Protein AF-A0A1E3B266-F1 (afdb_monomer_lite)

pLDDT: mean 73.98, std 14.1, range [37.78, 94.12]

Radius of gyration: 20.68 Å; chains: 1; bounding box: 60×30×58 Å

Sequence (133 aa):
MAPKTHRPTNTYYAMPNYYRILGAYAITGLFACAHITSSPSTTPTAATPLWTNYFITLVVLLLMNPFLCFERTIIDEDRGKVVAKAPLIGFRSCEVQLDLEGVRNGVFDYDLRIGHGRNDERLQDGARYGRAF

Secondary structure (DSSP, 8-state):
--------EEEEE--TTHHHHHHHHHHHHHHHHHHHHHSTT--HHHHHHHHHHHHHHHHHHHHT-TT-EEEEEEE-TTS-EEEEEEESS--GGGEEEEEHHHHHTT-S-S-SSSSSS---GGGTS-PEEPPP-

Organism: Aspergillus cristatus (NCBI:txid573508)

Structure (mmCIF, N/CA/C/O backbone):
data_AF-A0A1E3B266-F1
#
_entry.id   AF-A0A1E3B266-F1
#
loop_
_atom_site.group_PDB
_atom_site.id
_atom_site.type_symbol
_atom_site.label_atom_id
_atom_site.label_alt_id
_atom_site.label_comp_id
_atom_site.label_asym_id
_atom_site.label_entity_id
_atom_site.label_seq_id
_atom_site.pdbx_PDB_ins_code
_atom_site.Cartn_x
_atom_site.Cartn_y
_atom_site.Cartn_z
_atom_site.occupancy
_atom_site.B_iso_or_equiv
_atom_site.auth_seq_id
_atom_site.auth_comp_id
_atom_site.auth_asym_id
_atom_site.auth_atom_id
_atom_site.pdbx_PDB_model_num
ATOM 1 N N . MET A 1 1 ? -38.305 14.526 18.509 1.00 37.78 1 MET A N 1
ATOM 2 C CA . MET A 1 1 ? -37.267 13.835 17.715 1.00 37.78 1 MET A CA 1
ATOM 3 C C . MET A 1 1 ? -36.109 13.544 18.648 1.00 37.78 1 MET A C 1
ATOM 5 O O . MET A 1 1 ? -35.472 14.489 19.090 1.00 37.78 1 MET A O 1
ATOM 9 N N . ALA A 1 2 ? -35.909 12.284 19.041 1.00 38.12 2 ALA A N 1
ATOM 10 C CA . ALA A 1 2 ? -34.740 11.922 19.838 1.00 38.12 2 ALA A CA 1
ATOM 11 C C . ALA A 1 2 ? -33.469 12.197 19.010 1.00 38.12 2 ALA A C 1
ATOM 13 O O . ALA A 1 2 ? -33.489 11.937 17.800 1.00 38.12 2 ALA A O 1
ATOM 14 N N . PRO A 1 3 ? -32.397 12.748 19.604 1.00 42.97 3 PRO A N 1
ATOM 15 C CA . PRO A 1 3 ? -31.133 12.905 18.900 1.00 42.97 3 PRO A CA 1
ATOM 16 C C . PRO A 1 3 ? -30.691 11.521 18.422 1.00 42.97 3 PRO A C 1
ATOM 18 O O . PRO A 1 3 ? -30.713 10.568 19.200 1.00 42.97 3 PRO A O 1
ATOM 21 N N . LYS A 1 4 ? -30.343 11.389 17.135 1.00 45.44 4 LYS A N 1
ATOM 22 C CA . LYS A 1 4 ? -29.684 10.180 16.629 1.00 45.44 4 LYS A CA 1
ATOM 23 C C . LYS A 1 4 ? -28.413 10.012 17.455 1.00 45.44 4 LYS A C 1
ATOM 25 O O . LYS A 1 4 ? -27.456 10.751 17.248 1.00 45.44 4 LYS A O 1
ATOM 30 N N . THR A 1 5 ? -28.435 9.095 18.414 1.00 52.44 5 THR A N 1
ATOM 31 C CA . THR A 1 5 ? -27.255 8.662 19.151 1.00 52.44 5 THR A CA 1
ATOM 32 C C . THR A 1 5 ? -26.278 8.130 18.115 1.00 52.44 5 THR A C 1
ATOM 34 O O . THR A 1 5 ? -26.500 7.083 17.507 1.00 52.44 5 THR A O 1
ATOM 37 N N . HIS A 1 6 ? -25.252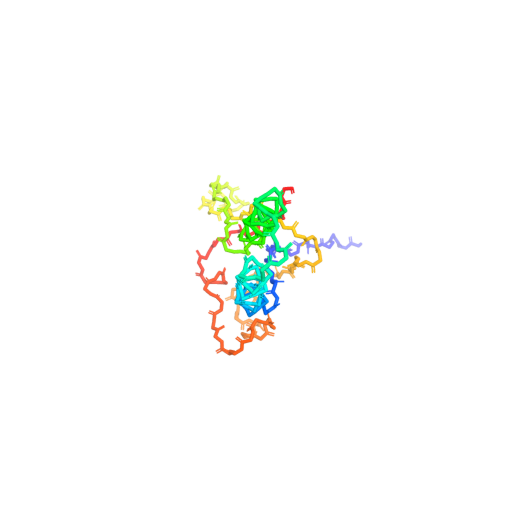 8.925 17.815 1.00 55.84 6 HIS A N 1
ATOM 38 C CA . HIS A 1 6 ? -24.181 8.505 16.931 1.00 55.84 6 HIS A CA 1
ATOM 39 C C . HIS A 1 6 ? -23.522 7.310 17.609 1.00 55.84 6 HIS A C 1
ATOM 41 O O . HIS A 1 6 ? -22.942 7.446 18.682 1.00 55.84 6 HIS A O 1
ATOM 47 N N . ARG A 1 7 ? -23.667 6.121 17.023 1.00 62.09 7 ARG A N 1
ATOM 48 C CA . ARG A 1 7 ? -22.941 4.955 17.519 1.00 62.09 7 ARG A CA 1
ATOM 49 C C . ARG A 1 7 ? -21.453 5.182 17.274 1.00 62.09 7 ARG A C 1
ATOM 51 O O . ARG A 1 7 ? -21.119 5.696 16.202 1.00 62.09 7 ARG A O 1
ATOM 58 N N . PRO A 1 8 ? -20.579 4.869 18.236 1.00 65.69 8 PRO A N 1
ATOM 59 C CA . PRO A 1 8 ? -19.157 5.102 18.076 1.00 65.69 8 PRO A CA 1
ATOM 60 C C . PRO A 1 8 ? -18.639 4.194 16.948 1.00 65.69 8 PRO A C 1
ATOM 62 O O . PRO A 1 8 ? -18.816 2.978 16.976 1.00 65.69 8 PRO A O 1
ATOM 65 N N . THR A 1 9 ? -18.033 4.786 15.920 1.00 70.00 9 THR A N 1
ATOM 66 C CA . THR A 1 9 ? -17.536 4.069 14.732 1.00 70.00 9 THR A CA 1
ATOM 67 C C . THR A 1 9 ? -16.018 4.128 14.641 1.00 70.00 9 THR A C 1
ATOM 69 O O . THR A 1 9 ? -15.428 5.176 14.893 1.00 70.00 9 THR A O 1
ATOM 72 N N . ASN A 1 10 ? -15.398 3.038 14.195 1.00 75.31 10 ASN A N 1
ATOM 73 C CA . ASN A 1 10 ? -13.977 2.955 13.868 1.00 75.31 10 ASN A CA 1
ATOM 74 C C . ASN A 1 10 ? -13.782 2.958 12.347 1.00 75.31 10 ASN A C 1
ATOM 76 O O . ASN A 1 10 ? -14.551 2.311 11.636 1.00 75.31 10 ASN A O 1
ATOM 80 N N . THR A 1 11 ? -12.759 3.644 11.833 1.00 73.94 11 THR A N 1
ATOM 81 C CA . THR A 1 11 ? -12.473 3.661 10.388 1.00 73.94 11 THR A CA 1
ATOM 82 C C . THR A 1 11 ? -11.345 2.696 10.064 1.00 73.94 11 THR A C 1
ATOM 84 O O . THR A 1 11 ? -10.187 3.008 10.290 1.00 73.94 11 THR A O 1
ATOM 87 N N . TYR A 1 12 ? -11.661 1.542 9.494 1.00 73.25 12 TYR A N 1
ATOM 88 C CA . TYR A 1 12 ? -10.672 0.574 9.033 1.00 73.25 12 TYR A CA 1
ATOM 89 C C . TYR A 1 12 ? -10.228 0.864 7.604 1.00 73.25 12 TYR A C 1
ATOM 91 O O . TYR A 1 12 ? -11.002 1.347 6.784 1.00 73.25 12 TYR A O 1
ATOM 99 N N . TYR A 1 13 ? -8.985 0.514 7.288 1.00 72.00 13 TYR A N 1
ATOM 100 C CA . TYR A 1 13 ? -8.456 0.588 5.930 1.00 72.00 13 TYR A CA 1
ATOM 101 C C . TYR A 1 13 ? -8.382 -0.805 5.314 1.00 72.00 13 TYR A C 1
ATOM 103 O O . TYR A 1 13 ? -7.638 -1.664 5.789 1.00 72.00 13 TYR A O 1
ATOM 111 N N . ALA A 1 14 ? -9.144 -1.047 4.252 1.00 72.19 14 ALA A N 1
ATOM 112 C CA . ALA A 1 14 ? -9.155 -2.320 3.542 1.00 72.19 14 ALA A CA 1
ATOM 113 C C . ALA A 1 14 ? -8.789 -2.097 2.073 1.00 72.19 14 ALA A C 1
ATOM 115 O O . ALA A 1 14 ? -9.548 -1.499 1.314 1.00 72.19 14 ALA A O 1
ATOM 116 N N . MET A 1 15 ? -7.623 -2.603 1.665 1.00 72.50 15 MET A N 1
ATOM 117 C CA . MET A 1 15 ? -7.217 -2.631 0.261 1.00 72.50 15 MET A CA 1
ATOM 118 C C . MET A 1 15 ? -7.156 -4.089 -0.213 1.00 72.50 15 MET A C 1
ATOM 120 O O . MET A 1 15 ? -6.144 -4.771 -0.009 1.00 72.50 15 MET A O 1
ATOM 124 N N . PRO A 1 16 ? -8.251 -4.616 -0.792 1.00 70.00 16 PRO A N 1
ATOM 125 C CA . PRO A 1 16 ? -8.313 -6.014 -1.185 1.00 70.00 16 PRO A CA 1
ATOM 126 C C . PRO A 1 16 ? -7.243 -6.322 -2.235 1.00 70.00 16 PRO A C 1
ATOM 128 O O . PRO A 1 16 ? -7.000 -5.542 -3.151 1.00 70.00 16 PRO A O 1
ATOM 131 N N . ASN A 1 17 ? -6.607 -7.488 -2.106 1.00 73.12 17 ASN A N 1
ATOM 132 C CA . ASN A 1 17 ? -5.552 -7.971 -3.005 1.00 73.12 17 ASN A CA 1
ATOM 133 C C . ASN A 1 17 ? -4.274 -7.113 -3.072 1.00 73.12 17 ASN A C 1
ATOM 135 O O . ASN A 1 17 ? -3.437 -7.397 -3.927 1.00 73.12 17 ASN A O 1
ATOM 139 N N . TYR A 1 18 ? -4.065 -6.140 -2.176 1.00 80.19 18 TYR A N 1
ATOM 140 C CA . TYR A 1 18 ? -2.885 -5.263 -2.200 1.00 80.19 18 TYR A CA 1
ATOM 141 C C . TYR A 1 18 ? -1.560 -6.035 -2.326 1.00 80.19 18 TYR A C 1
ATOM 143 O O . TYR A 1 18 ? -0.790 -5.781 -3.245 1.00 80.19 18 TYR A O 1
ATOM 151 N N . TYR A 1 19 ? -1.330 -7.058 -1.494 1.00 82.31 19 TYR A N 1
ATOM 152 C CA . TYR A 1 19 ? -0.108 -7.872 -1.565 1.00 82.31 19 TYR A CA 1
ATOM 153 C C . TYR A 1 19 ? 0.053 -8.636 -2.880 1.00 82.31 19 TYR A C 1
ATOM 155 O O . TYR A 1 19 ? 1.172 -8.818 -3.353 1.00 82.31 19 TYR A O 1
ATOM 163 N N . ARG A 1 20 ? -1.057 -9.078 -3.486 1.00 83.94 20 ARG A N 1
ATOM 164 C CA . ARG A 1 20 ? -1.026 -9.756 -4.788 1.00 83.94 20 ARG A CA 1
ATOM 165 C C . ARG A 1 20 ? -0.678 -8.771 -5.896 1.00 83.94 20 ARG A C 1
ATOM 167 O O . ARG A 1 20 ? 0.130 -9.106 -6.750 1.00 83.94 20 ARG A O 1
ATOM 174 N N . ILE A 1 21 ? -1.250 -7.567 -5.858 1.00 84.88 21 ILE A N 1
ATOM 175 C CA . ILE A 1 21 ? -0.968 -6.492 -6.817 1.00 84.88 21 ILE A CA 1
ATOM 176 C C . ILE A 1 21 ? 0.484 -6.029 -6.675 1.00 84.88 21 ILE A C 1
ATOM 178 O O . ILE A 1 21 ? 1.192 -5.953 -7.672 1.00 84.88 21 ILE A O 1
ATOM 182 N N . LEU A 1 22 ? 0.949 -5.793 -5.446 1.00 88.62 22 LEU A N 1
ATOM 183 C CA . LEU A 1 22 ? 2.332 -5.421 -5.153 1.00 88.62 22 LEU A CA 1
ATOM 184 C C . LEU A 1 22 ? 3.310 -6.506 -5.616 1.00 88.62 22 LEU A C 1
ATOM 186 O O . LEU A 1 22 ? 4.289 -6.199 -6.287 1.00 88.62 22 LEU A O 1
ATOM 190 N N . GLY A 1 23 ? 3.033 -7.772 -5.290 1.00 89.06 23 GLY A N 1
ATOM 191 C CA . GLY A 1 23 ? 3.859 -8.903 -5.708 1.00 89.06 23 GLY A CA 1
ATOM 192 C C . GLY A 1 23 ? 3.899 -9.063 -7.227 1.00 89.06 23 GLY A C 1
ATOM 193 O O . GLY A 1 23 ? 4.977 -9.202 -7.797 1.00 89.06 23 GLY A O 1
ATOM 194 N N . ALA A 1 24 ? 2.743 -8.976 -7.892 1.00 92.31 24 ALA A N 1
ATOM 195 C CA . ALA A 1 24 ? 2.665 -9.009 -9.349 1.00 92.31 24 ALA A CA 1
ATOM 196 C C . ALA A 1 24 ? 3.473 -7.862 -9.965 1.00 92.31 24 ALA A C 1
ATOM 198 O O . ALA A 1 24 ? 4.327 -8.125 -10.804 1.00 92.31 24 ALA A O 1
ATOM 199 N N . TYR A 1 25 ? 3.280 -6.628 -9.488 1.00 92.81 25 TYR A N 1
ATOM 200 C CA . TYR A 1 25 ? 4.014 -5.454 -9.956 1.00 92.81 25 TYR A CA 1
ATOM 201 C C . TYR A 1 25 ? 5.527 -5.605 -9.776 1.00 92.81 25 TYR A C 1
ATOM 203 O O . TYR A 1 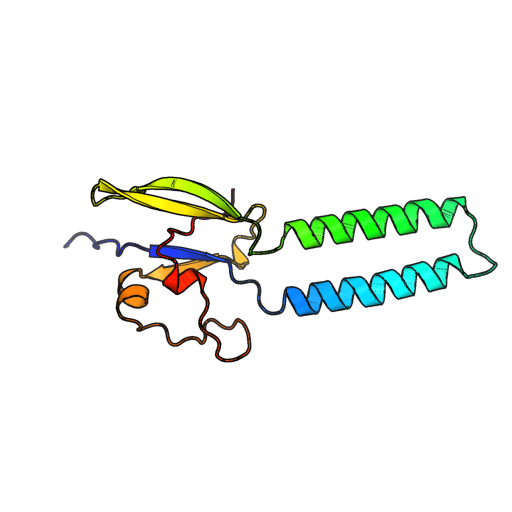25 ? 6.285 -5.340 -10.708 1.00 92.81 25 TYR A O 1
ATOM 211 N N . ALA A 1 26 ? 5.967 -6.069 -8.603 1.00 92.81 26 ALA A N 1
ATOM 212 C CA . ALA A 1 26 ? 7.380 -6.271 -8.308 1.00 92.81 26 ALA A CA 1
ATOM 213 C C . ALA A 1 26 ? 8.011 -7.316 -9.241 1.00 92.81 26 ALA A C 1
ATOM 215 O O . ALA A 1 26 ? 9.109 -7.115 -9.749 1.00 92.81 26 ALA A O 1
ATOM 216 N N . ILE A 1 27 ? 7.315 -8.420 -9.521 1.00 93.69 27 ILE A N 1
ATOM 217 C CA . ILE A 1 27 ? 7.833 -9.469 -10.408 1.00 93.69 27 ILE A CA 1
ATOM 218 C C . ILE A 1 27 ? 7.833 -8.994 -11.865 1.00 93.69 27 ILE A C 1
ATOM 220 O O . ILE A 1 27 ? 8.862 -9.066 -12.538 1.00 93.69 27 ILE A O 1
ATOM 224 N N . THR A 1 28 ? 6.701 -8.487 -12.363 1.00 93.50 28 THR A N 1
ATOM 225 C CA . THR A 1 28 ? 6.574 -8.083 -13.770 1.00 93.50 28 THR A CA 1
ATOM 226 C C . THR A 1 28 ? 7.440 -6.875 -14.093 1.00 93.50 28 THR A C 1
ATOM 228 O O . THR A 1 28 ? 8.046 -6.829 -15.159 1.00 93.50 28 THR A O 1
ATOM 231 N N . GLY A 1 29 ? 7.526 -5.909 -13.176 1.00 90.38 29 GLY A N 1
ATOM 232 C CA . GLY A 1 29 ? 8.337 -4.709 -13.346 1.00 90.38 29 GLY A CA 1
ATOM 233 C C . GLY A 1 29 ? 9.829 -5.020 -13.326 1.00 90.38 29 GLY A C 1
ATOM 234 O O . GLY A 1 29 ? 10.549 -4.558 -14.210 1.00 90.38 29 GLY A O 1
ATOM 235 N N . LEU A 1 30 ? 10.287 -5.873 -12.402 1.00 93.12 30 LEU A N 1
ATOM 236 C CA . LEU A 1 30 ? 11.680 -6.326 -12.371 1.00 93.12 30 LEU A CA 1
ATOM 237 C C . LEU A 1 30 ? 12.049 -7.088 -13.650 1.00 93.12 30 LEU A C 1
ATOM 239 O O . LEU A 1 30 ? 13.082 -6.805 -14.255 1.00 93.12 30 LEU A O 1
ATOM 243 N N . PHE A 1 31 ? 11.188 -8.013 -14.091 1.00 92.25 31 PHE A N 1
ATOM 244 C CA . PHE A 1 31 ? 11.398 -8.765 -15.328 1.00 92.25 31 PHE A CA 1
ATOM 245 C C . PHE A 1 31 ? 11.449 -7.847 -16.555 1.00 92.25 31 PHE A C 1
ATOM 247 O O . PHE A 1 31 ? 12.376 -7.946 -17.356 1.00 92.25 31 PHE A O 1
ATOM 254 N N . ALA A 1 32 ? 10.499 -6.916 -16.686 1.00 89.44 32 ALA A N 1
ATOM 255 C CA . ALA A 1 32 ? 10.476 -5.955 -17.784 1.00 89.44 32 ALA A CA 1
ATOM 256 C C . ALA A 1 32 ? 11.727 -5.065 -17.784 1.00 89.44 32 ALA A C 1
ATOM 258 O O . ALA A 1 32 ? 12.347 -4.882 -18.833 1.00 89.44 32 ALA A O 1
ATOM 259 N N . CYS A 1 33 ? 12.143 -4.564 -16.615 1.00 90.56 33 CYS A N 1
ATOM 260 C CA . CYS A 1 33 ? 13.340 -3.734 -16.510 1.00 90.56 33 CYS A CA 1
ATOM 261 C C . CYS A 1 33 ? 14.604 -4.502 -16.893 1.00 90.56 33 CYS A C 1
ATOM 263 O O . CYS A 1 33 ? 15.416 -3.999 -17.672 1.00 90.56 33 CYS A O 1
ATOM 265 N N . ALA A 1 34 ? 14.748 -5.738 -16.412 1.00 89.94 34 ALA A N 1
ATOM 266 C CA . ALA A 1 34 ? 15.859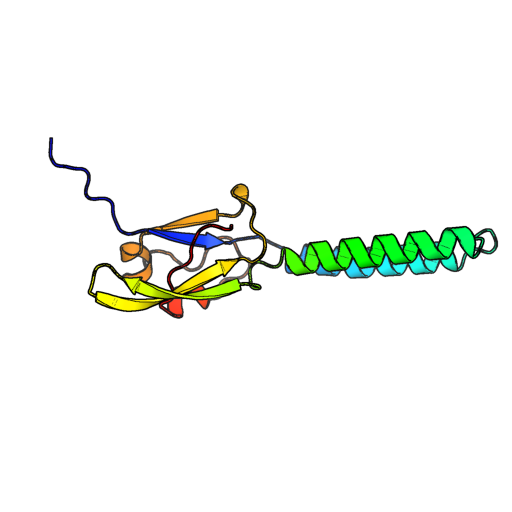 -6.609 -16.776 1.00 89.94 34 ALA A CA 1
ATOM 267 C C . ALA A 1 34 ? 15.872 -6.914 -18.283 1.00 89.94 34 ALA A C 1
ATOM 269 O O . ALA A 1 34 ? 16.913 -6.799 -18.925 1.00 89.94 34 ALA A O 1
ATOM 270 N N . HIS A 1 35 ? 14.716 -7.227 -18.874 1.00 88.62 35 HIS A N 1
ATOM 271 C CA . HIS A 1 35 ? 14.616 -7.555 -20.295 1.00 88.62 35 HIS A CA 1
ATOM 272 C C . HIS A 1 35 ? 14.986 -6.364 -21.193 1.00 88.62 35 HIS A C 1
ATOM 274 O O . HIS A 1 35 ? 15.833 -6.489 -22.081 1.00 88.62 35 HIS A O 1
ATOM 280 N N . ILE A 1 36 ? 14.427 -5.183 -20.912 1.00 87.00 36 ILE A N 1
ATOM 281 C CA . ILE A 1 36 ? 14.718 -3.959 -21.668 1.00 87.00 36 ILE A CA 1
ATOM 282 C C . ILE A 1 36 ? 16.192 -3.578 -21.522 1.00 87.00 36 ILE A C 1
ATOM 284 O O . ILE A 1 36 ? 16.849 -3.283 -22.517 1.00 87.00 36 ILE A O 1
ATOM 288 N N . THR A 1 37 ? 16.753 -3.624 -20.312 1.00 89.00 37 THR A N 1
ATOM 289 C CA . THR A 1 37 ? 18.166 -3.259 -20.113 1.00 89.00 37 THR A CA 1
ATOM 290 C C . THR A 1 37 ? 19.158 -4.281 -20.663 1.00 89.00 37 THR A C 1
ATOM 292 O O . THR A 1 37 ? 20.257 -3.889 -21.039 1.00 89.00 37 THR A O 1
ATOM 295 N N . SER A 1 38 ? 18.768 -5.552 -20.797 1.00 87.81 38 SER A N 1
ATOM 296 C CA . SER A 1 38 ? 19.578 -6.584 -21.464 1.00 87.81 38 SER A CA 1
ATOM 297 C C . SER A 1 38 ? 19.587 -6.488 -22.994 1.00 87.81 38 SER A C 1
ATOM 299 O O . SER A 1 38 ? 20.383 -7.161 -23.648 1.00 87.81 38 SER A O 1
ATOM 301 N N . SER A 1 39 ? 18.704 -5.675 -23.581 1.00 84.31 39 SER A N 1
ATOM 302 C CA . SER A 1 39 ? 18.615 -5.550 -25.034 1.00 84.31 39 SER A CA 1
ATOM 303 C C . SER A 1 39 ? 19.845 -4.822 -25.594 1.00 84.31 39 SER A C 1
ATOM 305 O O . SER A 1 39 ? 20.216 -3.767 -25.078 1.00 84.31 39 SER A O 1
ATOM 307 N N . PRO A 1 40 ? 20.454 -5.314 -26.688 1.00 74.94 40 PRO A N 1
ATOM 308 C CA . PRO A 1 40 ? 21.681 -4.738 -27.251 1.00 74.94 40 PRO A CA 1
ATOM 309 C C . PRO A 1 40 ? 21.498 -3.311 -27.792 1.00 74.94 40 PRO A C 1
ATOM 311 O O . PRO A 1 40 ? 22.474 -2.598 -28.003 1.00 74.94 40 PRO A O 1
ATOM 314 N N . SER A 1 41 ? 20.253 -2.880 -28.005 1.00 79.75 41 SER A N 1
ATOM 315 C CA . SER A 1 41 ? 19.883 -1.525 -28.418 1.00 79.75 41 SER A CA 1
ATOM 316 C C . SER A 1 41 ? 19.794 -0.521 -27.264 1.00 79.75 41 SER A C 1
ATOM 318 O O . SER A 1 41 ? 19.595 0.667 -27.512 1.00 79.75 41 SER A O 1
ATOM 320 N N . THR A 1 42 ? 19.874 -0.969 -26.009 1.00 81.38 42 THR A N 1
ATOM 321 C CA . THR A 1 42 ? 19.608 -0.108 -24.855 1.00 81.38 42 THR A CA 1
ATOM 322 C C . THR A 1 42 ? 20.863 0.638 -24.440 1.00 81.38 42 THR A C 1
ATOM 324 O O . THR A 1 42 ? 21.850 0.054 -23.997 1.00 81.38 42 THR A O 1
ATOM 327 N N . THR A 1 43 ? 20.821 1.963 -24.551 1.00 83.62 43 THR A N 1
ATOM 328 C CA . THR A 1 43 ? 21.914 2.812 -24.086 1.00 83.62 43 THR A CA 1
ATOM 329 C C . THR A 1 43 ? 21.897 2.941 -22.557 1.00 83.62 43 THR A C 1
ATOM 331 O O . THR A 1 43 ? 20.823 2.973 -21.946 1.00 83.62 43 THR A O 1
ATOM 334 N N . PRO A 1 44 ? 23.066 3.105 -21.906 1.00 77.56 44 PRO A N 1
ATOM 335 C CA . PRO A 1 44 ? 23.146 3.331 -20.458 1.00 77.56 44 PRO A CA 1
ATOM 336 C C . PRO A 1 44 ? 22.304 4.531 -19.998 1.00 77.56 44 PRO A C 1
ATOM 338 O O . PRO A 1 44 ? 21.692 4.510 -18.935 1.00 77.56 44 PRO A O 1
ATOM 341 N N . THR A 1 45 ? 22.214 5.557 -20.847 1.00 82.00 45 THR A N 1
ATOM 342 C CA . THR A 1 45 ? 21.399 6.7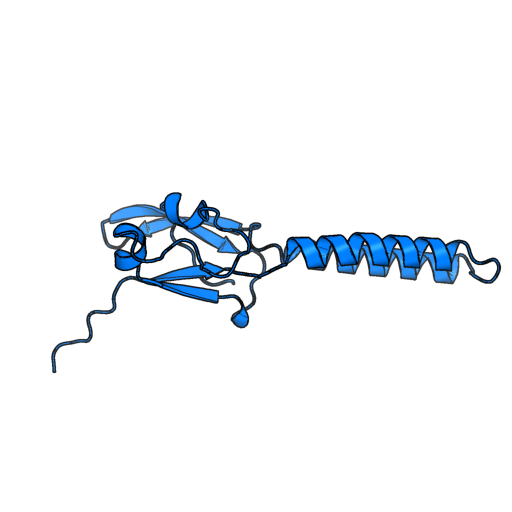60 -20.634 1.00 82.00 45 THR A CA 1
ATOM 343 C C . THR A 1 45 ? 19.896 6.487 -20.570 1.00 82.00 45 THR A C 1
ATOM 345 O O . THR A 1 45 ? 19.184 7.241 -19.915 1.00 82.00 45 THR A O 1
ATOM 348 N N . ALA A 1 46 ? 19.412 5.418 -21.208 1.00 79.44 46 ALA A N 1
ATOM 349 C CA . ALA A 1 46 ? 18.013 4.995 -21.162 1.00 79.44 46 ALA A CA 1
ATOM 350 C C . ALA A 1 46 ? 17.746 3.982 -20.033 1.00 79.44 46 ALA A C 1
ATOM 352 O O . ALA A 1 46 ? 16.650 3.953 -19.474 1.00 79.44 46 ALA A O 1
ATOM 353 N N . ALA A 1 47 ? 18.752 3.189 -19.651 1.00 83.19 47 ALA A N 1
ATOM 354 C CA . ALA A 1 47 ? 18.653 2.214 -18.567 1.00 83.19 47 ALA A CA 1
ATOM 355 C C . ALA A 1 47 ? 18.494 2.874 -17.186 1.00 83.19 47 ALA A C 1
ATOM 357 O O . ALA A 1 47 ? 17.644 2.456 -16.400 1.00 83.19 47 ALA A O 1
ATOM 358 N N . THR A 1 48 ? 19.271 3.923 -16.894 1.00 85.50 48 THR A N 1
ATOM 359 C CA . THR A 1 48 ? 19.225 4.623 -15.598 1.00 85.50 48 THR A CA 1
ATOM 360 C C . THR A 1 48 ? 17.827 5.151 -15.240 1.00 85.50 48 THR A C 1
ATOM 362 O O . THR A 1 48 ? 17.306 4.742 -14.203 1.00 85.50 48 THR A O 1
ATOM 365 N N . PRO A 1 49 ? 17.162 5.993 -16.063 1.00 90.06 49 PRO A N 1
ATOM 366 C CA . PRO A 1 49 ? 15.845 6.529 -15.712 1.00 90.06 49 PRO A CA 1
ATOM 367 C C . PRO A 1 49 ? 14.765 5.444 -15.617 1.00 90.06 49 PRO A C 1
ATOM 369 O O . PRO A 1 49 ? 13.827 5.584 -14.835 1.00 90.06 49 PRO A O 1
ATOM 372 N N . LEU A 1 50 ? 14.900 4.349 -16.371 1.00 90.19 50 LEU A N 1
ATOM 373 C CA . LEU A 1 50 ? 13.975 3.220 -16.325 1.00 90.19 50 LEU A CA 1
ATOM 374 C C . LEU A 1 50 ? 13.990 2.540 -14.948 1.00 90.19 50 LEU A C 1
ATOM 376 O O . LEU A 1 50 ? 12.942 2.401 -14.316 1.00 90.19 50 LEU A O 1
ATOM 380 N N . TRP A 1 51 ? 15.179 2.198 -14.447 1.00 91.81 51 TRP A N 1
ATOM 381 C CA . TRP A 1 51 ? 15.331 1.633 -13.106 1.00 91.81 51 TRP A CA 1
ATOM 382 C C . TRP A 1 51 ? 14.932 2.630 -12.020 1.00 91.81 51 TRP A C 1
ATOM 384 O O . TRP A 1 51 ? 14.237 2.252 -11.079 1.00 91.81 51 TRP A O 1
ATOM 394 N N . THR A 1 52 ? 15.306 3.907 -12.156 1.00 91.88 52 THR A N 1
ATOM 395 C CA . THR A 1 52 ? 14.910 4.953 -11.202 1.00 91.88 52 THR A CA 1
ATOM 396 C C . THR A 1 52 ? 13.388 5.055 -11.086 1.00 91.88 52 THR A C 1
ATOM 398 O O . THR A 1 52 ? 12.861 5.009 -9.977 1.00 91.88 52 THR A O 1
ATOM 401 N N . ASN A 1 53 ? 12.666 5.112 -12.207 1.00 91.50 53 ASN A N 1
ATOM 402 C CA . ASN A 1 53 ? 11.202 5.165 -12.204 1.00 91.50 53 ASN A CA 1
ATOM 403 C C . ASN A 1 53 ? 10.580 3.897 -11.607 1.00 91.50 53 ASN A C 1
ATOM 405 O O . ASN A 1 53 ? 9.617 3.979 -10.840 1.00 91.50 53 ASN A O 1
ATOM 409 N N . TYR A 1 54 ? 11.141 2.726 -11.910 1.00 93.00 54 TYR A N 1
ATOM 410 C CA . TYR A 1 54 ? 10.687 1.471 -11.320 1.00 93.00 54 TYR A CA 1
ATOM 411 C C . TYR A 1 54 ? 10.852 1.458 -9.791 1.00 93.00 54 TYR A C 1
ATOM 413 O O . TYR A 1 54 ? 9.908 1.134 -9.073 1.00 93.00 54 TYR A O 1
ATOM 421 N N . PHE A 1 55 ? 12.000 1.890 -9.266 1.00 94.12 55 PHE A N 1
ATOM 422 C CA . PHE A 1 55 ? 12.204 1.976 -7.818 1.00 94.12 55 PHE A CA 1
ATOM 423 C C . PHE A 1 55 ? 11.298 3.014 -7.157 1.00 94.12 55 PHE A C 1
ATOM 425 O O . PHE A 1 55 ? 10.719 2.728 -6.111 1.00 94.12 55 PHE A O 1
ATOM 432 N N . ILE A 1 56 ? 11.126 4.190 -7.766 1.00 94.00 56 ILE A N 1
ATOM 433 C CA . ILE A 1 56 ? 10.235 5.230 -7.235 1.00 94.00 56 ILE A CA 1
ATOM 434 C C . ILE A 1 56 ? 8.804 4.696 -7.131 1.00 94.00 56 ILE A C 1
ATOM 436 O O . ILE A 1 56 ? 8.179 4.800 -6.078 1.00 94.00 56 ILE A O 1
ATOM 440 N N . THR A 1 57 ? 8.291 4.079 -8.194 1.00 92.50 57 THR A N 1
ATOM 441 C CA . THR A 1 57 ? 6.934 3.511 -8.198 1.00 92.50 57 THR A CA 1
ATOM 442 C C . THR A 1 57 ? 6.781 2.354 -7.212 1.00 92.50 57 THR A C 1
ATOM 444 O O . THR A 1 57 ? 5.759 2.278 -6.534 1.00 92.50 57 THR A O 1
ATOM 447 N N . LEU A 1 58 ? 7.799 1.501 -7.055 1.00 92.38 58 LEU A N 1
ATOM 448 C CA . LEU A 1 58 ? 7.811 0.443 -6.043 1.00 92.38 58 LEU A CA 1
ATOM 449 C C . LEU A 1 58 ? 7.725 1.019 -4.621 1.00 92.38 58 LEU A C 1
ATOM 451 O O . LEU A 1 58 ? 6.926 0.545 -3.817 1.00 92.38 58 LEU A O 1
ATOM 455 N N . VAL A 1 59 ? 8.514 2.053 -4.316 1.00 90.38 59 VAL A N 1
ATOM 456 C CA . VAL A 1 59 ? 8.484 2.733 -3.013 1.00 90.38 59 VAL A CA 1
ATOM 457 C C . VAL A 1 59 ? 7.122 3.377 -2.775 1.00 90.38 59 VAL A C 1
ATOM 459 O O . VAL A 1 59 ? 6.556 3.206 -1.701 1.00 90.38 59 VAL A O 1
ATOM 462 N N . VAL A 1 60 ? 6.558 4.061 -3.773 1.00 88.19 60 VAL A N 1
ATOM 463 C CA . VAL A 1 60 ? 5.217 4.656 -3.669 1.00 88.19 60 VAL A CA 1
ATOM 464 C C . VAL A 1 60 ? 4.168 3.589 -3.371 1.00 88.19 60 VAL A C 1
ATOM 466 O O . VAL A 1 60 ? 3.369 3.775 -2.457 1.00 88.19 60 VAL A O 1
ATOM 469 N N . LEU A 1 61 ? 4.195 2.457 -4.082 1.00 87.19 61 LEU A N 1
ATOM 470 C CA . LEU A 1 61 ? 3.286 1.348 -3.807 1.00 87.19 61 LEU A CA 1
ATOM 471 C C . LEU A 1 61 ? 3.477 0.836 -2.382 1.00 87.19 61 LEU A C 1
ATOM 473 O O . LEU A 1 61 ? 2.495 0.761 -1.660 1.00 87.19 61 LEU A O 1
ATOM 477 N N . LEU A 1 62 ? 4.717 0.587 -1.944 1.00 87.06 62 LEU A N 1
ATOM 478 C CA . LEU A 1 62 ? 5.024 0.151 -0.577 1.00 87.06 62 LEU A CA 1
ATOM 479 C C . LEU A 1 62 ? 4.505 1.118 0.492 1.00 87.06 62 LEU A C 1
ATOM 481 O O . LEU A 1 62 ? 4.006 0.659 1.515 1.00 87.06 62 LEU A O 1
ATOM 485 N N . LEU A 1 63 ? 4.595 2.430 0.266 1.00 84.12 63 LEU A N 1
ATOM 486 C CA . LEU A 1 63 ? 4.086 3.446 1.191 1.00 84.12 63 LEU A CA 1
ATOM 487 C C . LEU A 1 63 ? 2.552 3.474 1.262 1.00 84.12 63 LEU A C 1
ATOM 489 O O . LEU A 1 63 ? 2.005 3.884 2.281 1.00 84.12 63 LEU A O 1
ATOM 493 N N . MET A 1 64 ? 1.857 2.996 0.225 1.00 79.81 64 MET A N 1
ATOM 494 C CA . MET A 1 64 ? 0.399 2.803 0.224 1.00 79.81 64 MET A CA 1
ATOM 495 C C . MET A 1 64 ? -0.046 1.539 0.979 1.00 79.81 64 MET A C 1
ATOM 497 O O . MET A 1 64 ? -1.230 1.201 0.974 1.00 79.81 64 MET A O 1
ATOM 501 N N . ASN A 1 65 ? 0.878 0.815 1.617 1.00 80.94 65 ASN A N 1
ATOM 502 C CA . ASN A 1 65 ? 0.550 -0.376 2.386 1.00 80.94 65 ASN A CA 1
ATOM 503 C C . ASN A 1 65 ? -0.395 -0.032 3.556 1.00 80.94 65 ASN A C 1
ATOM 505 O O . ASN A 1 65 ? -0.010 0.748 4.430 1.00 80.94 65 ASN A O 1
ATOM 509 N N . PRO A 1 66 ? -1.582 -0.667 3.649 1.00 67.94 66 PRO A N 1
ATOM 510 C CA . PRO A 1 66 ? -2.564 -0.384 4.700 1.00 67.94 66 PRO A CA 1
ATOM 511 C C . PRO A 1 66 ? -2.105 -0.760 6.122 1.00 67.94 66 PRO A C 1
ATOM 513 O O . PRO A 1 66 ? -2.818 -0.467 7.079 1.00 67.94 66 PRO A O 1
ATOM 516 N N . PHE A 1 67 ? -0.951 -1.418 6.270 1.00 70.94 67 PHE A N 1
ATOM 517 C CA . PHE A 1 67 ? -0.341 -1.752 7.560 1.00 70.94 67 PHE A CA 1
ATOM 518 C C . PHE A 1 67 ? 0.725 -0.749 8.020 1.00 70.94 67 PHE A C 1
ATOM 520 O O . PHE A 1 67 ? 1.142 -0.799 9.175 1.00 70.94 67 PHE A O 1
ATOM 527 N N . LEU A 1 68 ? 1.177 0.160 7.149 1.00 76.25 68 LEU A N 1
ATOM 528 C CA . LEU A 1 68 ? 2.041 1.260 7.568 1.00 76.25 68 LEU A CA 1
ATOM 529 C C . LEU A 1 68 ? 1.167 2.330 8.213 1.00 76.25 68 LEU A C 1
ATOM 531 O O . LEU A 1 68 ? 0.533 3.123 7.521 1.00 76.25 68 LEU A O 1
ATOM 535 N N . CYS A 1 69 ? 1.129 2.333 9.540 1.00 77.12 69 CYS A N 1
ATOM 536 C CA . CYS A 1 69 ? 0.317 3.255 10.320 1.00 77.12 69 CYS A CA 1
ATOM 537 C C . CYS A 1 69 ? 1.182 4.084 11.268 1.00 77.12 69 CYS A C 1
ATOM 539 O O . CYS A 1 69 ? 2.157 3.595 11.834 1.00 77.12 69 CYS A O 1
ATOM 541 N N . PHE A 1 70 ? 0.773 5.328 11.491 1.00 79.81 70 PHE A N 1
ATOM 542 C CA . PHE A 1 70 ? 1.197 6.097 12.646 1.00 79.81 70 PHE A CA 1
ATOM 543 C C . PHE A 1 70 ? 0.360 5.707 13.852 1.00 79.81 70 PHE A C 1
ATOM 545 O O . PHE A 1 70 ? -0.871 5.695 13.790 1.00 79.81 70 PHE A O 1
ATOM 552 N N . GLU A 1 71 ? 1.042 5.440 14.957 1.00 81.56 71 GLU A N 1
ATOM 553 C CA . GLU A 1 71 ? 0.412 5.219 16.249 1.00 81.56 71 GLU A CA 1
ATOM 554 C C . GLU A 1 71 ? 0.442 6.514 17.059 1.00 81.56 71 GLU A C 1
ATOM 556 O O . GLU A 1 71 ? 1.478 7.167 17.197 1.00 81.56 71 GLU A O 1
ATOM 561 N N . ARG A 1 72 ? -0.705 6.898 17.611 1.00 79.50 72 ARG A N 1
ATOM 562 C CA . ARG A 1 72 ? -0.841 8.044 18.505 1.00 79.50 72 ARG A CA 1
ATOM 563 C C . ARG A 1 72 ? -1.732 7.669 19.671 1.00 79.50 72 ARG A C 1
ATOM 565 O O . ARG A 1 72 ? -2.864 7.248 19.479 1.00 79.50 72 ARG A O 1
ATOM 572 N N . THR A 1 73 ? -1.270 7.871 20.897 1.00 79.81 73 THR A N 1
ATOM 573 C CA . THR A 1 73 ? -2.128 7.679 22.070 1.00 79.81 73 THR A CA 1
ATOM 574 C C . THR A 1 73 ? -3.149 8.813 22.155 1.00 79.81 73 THR A C 1
ATOM 576 O O . THR A 1 73 ? -2.772 9.987 22.189 1.00 79.81 73 THR A O 1
ATOM 579 N N . ILE A 1 74 ? -4.433 8.469 22.197 1.00 77.25 74 ILE A N 1
ATOM 580 C CA . ILE A 1 74 ? -5.538 9.403 22.428 1.00 77.25 74 ILE A CA 1
ATOM 581 C C . ILE A 1 74 ? -6.257 9.046 23.730 1.00 77.25 74 ILE A C 1
ATOM 583 O O . ILE A 1 74 ? -6.180 7.916 24.215 1.00 77.25 74 ILE A O 1
ATOM 587 N N . ILE A 1 75 ? -6.925 10.032 24.320 1.00 73.44 75 ILE A N 1
ATOM 588 C CA . ILE A 1 75 ? -7.820 9.818 25.457 1.00 73.44 75 ILE A CA 1
ATOM 589 C C . ILE A 1 75 ? -9.215 9.653 24.860 1.00 73.44 75 ILE A C 1
ATOM 591 O O . ILE A 1 75 ? -9.695 10.566 24.191 1.00 73.44 75 ILE A O 1
ATOM 595 N N . ASP A 1 76 ? -9.800 8.473 25.040 1.00 67.38 76 ASP A N 1
ATOM 596 C CA . ASP A 1 76 ? -11.131 8.134 24.533 1.00 67.38 76 ASP A CA 1
ATOM 597 C C . ASP A 1 76 ? -12.227 8.826 25.366 1.00 67.38 76 ASP A C 1
ATOM 599 O O . ASP A 1 76 ? -11.963 9.346 26.456 1.00 67.38 76 ASP A O 1
ATOM 603 N N . GLU A 1 77 ? -13.465 8.816 24.873 1.00 65.50 77 GLU A N 1
ATOM 604 C CA . GLU A 1 77 ? -14.623 9.437 25.539 1.00 65.50 77 GLU A CA 1
ATOM 605 C C . GLU A 1 77 ? -14.855 8.870 26.955 1.00 65.50 77 GLU A C 1
ATOM 607 O O . GLU A 1 77 ? -15.235 9.603 27.870 1.00 65.50 77 GLU A O 1
ATOM 612 N N . ASP A 1 78 ? -14.480 7.607 27.175 1.00 63.97 78 ASP A N 1
ATOM 613 C CA . ASP A 1 78 ? -14.522 6.914 28.470 1.00 63.97 78 ASP A CA 1
ATOM 614 C C . ASP A 1 78 ? -13.322 7.233 29.397 1.00 63.97 78 ASP A C 1
ATOM 616 O O . ASP A 1 78 ? -13.095 6.551 30.397 1.00 63.97 78 ASP A O 1
ATOM 620 N N . ARG A 1 79 ? -12.511 8.258 29.085 1.00 59.44 79 ARG A N 1
ATOM 621 C CA . ARG A 1 79 ? -11.267 8.652 29.796 1.00 59.44 79 ARG A CA 1
ATOM 622 C C . ARG A 1 79 ? -10.157 7.590 29.823 1.00 59.44 79 ARG A C 1
ATOM 624 O O . ARG A 1 79 ? -9.125 7.796 30.468 1.00 59.44 79 ARG A O 1
ATOM 631 N N . GLY A 1 80 ? -10.325 6.483 29.105 1.00 70.44 80 GLY A N 1
ATOM 632 C CA . GLY A 1 80 ? -9.289 5.476 28.884 1.00 70.44 80 GLY A CA 1
ATOM 633 C C . GLY A 1 80 ? -8.257 5.940 27.853 1.00 70.44 80 GLY A C 1
ATOM 634 O O . GLY A 1 80 ? -8.599 6.593 26.869 1.00 70.44 80 GLY A O 1
ATOM 635 N N . LYS A 1 81 ? -6.977 5.606 28.060 1.00 74.06 81 LYS A N 1
ATOM 636 C CA . LYS A 1 81 ? -5.942 5.801 27.032 1.00 74.06 81 LYS A CA 1
ATOM 637 C C . LYS A 1 81 ? -6.061 4.684 26.003 1.00 74.06 81 LYS A C 1
ATOM 639 O O . LYS A 1 81 ? -5.896 3.521 26.359 1.00 74.06 81 LYS A O 1
ATOM 644 N N . VAL A 1 82 ? -6.298 5.042 24.747 1.00 74.44 82 VAL A N 1
ATOM 645 C CA . VAL A 1 82 ? -6.391 4.089 23.636 1.00 74.44 82 VAL A CA 1
ATOM 646 C C . VAL A 1 82 ? -5.384 4.474 22.556 1.00 74.44 82 VAL A C 1
ATOM 648 O O . VAL A 1 82 ? -5.090 5.653 22.343 1.00 74.44 82 VAL A O 1
ATOM 651 N N . VAL A 1 83 ? -4.803 3.477 21.890 1.00 79.31 83 VAL A N 1
ATOM 652 C CA . VAL A 1 83 ? -3.899 3.704 20.757 1.00 79.31 83 VAL A CA 1
ATOM 653 C C . VAL A 1 83 ? -4.747 3.985 19.523 1.00 79.31 83 VAL A C 1
ATOM 655 O O . VAL A 1 83 ? -5.534 3.139 19.106 1.00 79.31 83 VAL A O 1
ATOM 658 N N . ALA A 1 84 ? -4.595 5.174 18.947 1.00 78.00 84 ALA A N 1
ATOM 659 C CA . ALA A 1 84 ? -5.131 5.493 17.638 1.00 78.00 84 ALA A CA 1
ATOM 660 C C . ALA A 1 84 ? -4.112 5.146 16.550 1.00 78.00 84 ALA A C 1
ATOM 662 O O . ALA A 1 84 ? -2.960 5.567 16.629 1.00 78.00 84 ALA A O 1
ATOM 663 N N . LYS A 1 85 ? -4.537 4.407 15.529 1.00 77.44 85 LYS A N 1
ATOM 664 C CA . LYS A 1 85 ? -3.743 4.053 14.353 1.00 77.44 85 LYS A CA 1
ATOM 665 C C . LYS A 1 85 ? -4.325 4.752 13.129 1.00 77.44 85 LYS A C 1
ATOM 667 O O . LYS A 1 85 ? -5.510 4.614 12.843 1.00 77.44 85 LYS A O 1
ATOM 672 N N . ALA A 1 86 ? -3.512 5.501 12.399 1.00 75.00 86 ALA A N 1
ATOM 673 C CA . ALA A 1 86 ? -3.904 6.099 11.123 1.00 75.00 86 ALA A CA 1
ATOM 674 C C . ALA A 1 86 ? -2.911 5.660 10.044 1.00 75.00 86 ALA A C 1
ATOM 676 O O . ALA A 1 86 ? -1.709 5.698 10.313 1.00 75.00 86 ALA A O 1
ATOM 677 N N . PRO A 1 87 ? -3.356 5.226 8.854 1.00 75.38 87 PRO A N 1
ATOM 678 C CA . PRO A 1 87 ? -2.429 4.834 7.798 1.00 75.38 87 PRO A CA 1
ATOM 679 C C . PRO A 1 87 ? -1.576 6.025 7.347 1.00 75.38 87 PRO A C 1
ATOM 681 O O . PRO A 1 87 ? -2.022 7.173 7.358 1.00 75.38 87 PRO A O 1
ATOM 684 N N . LEU A 1 88 ? -0.346 5.728 6.929 1.00 75.25 88 LEU A N 1
ATOM 685 C CA . LEU A 1 88 ? 0.632 6.696 6.433 1.00 75.25 88 LEU A CA 1
ATOM 686 C C . LEU A 1 88 ? 0.143 7.394 5.157 1.00 75.25 88 LEU A C 1
ATOM 688 O O . LEU A 1 88 ? 0.247 8.609 5.031 1.00 75.25 88 LEU A O 1
ATOM 692 N N . ILE A 1 89 ? -0.397 6.611 4.224 1.00 73.75 89 ILE A N 1
ATOM 693 C CA . ILE A 1 89 ? -1.070 7.076 3.013 1.00 73.75 89 ILE A CA 1
ATOM 694 C C . ILE A 1 89 ? -2.358 6.273 2.910 1.00 73.75 89 ILE A C 1
ATOM 696 O O . ILE A 1 89 ? -2.321 5.043 2.889 1.00 73.75 89 ILE A O 1
ATOM 700 N N . GLY A 1 90 ? -3.497 6.95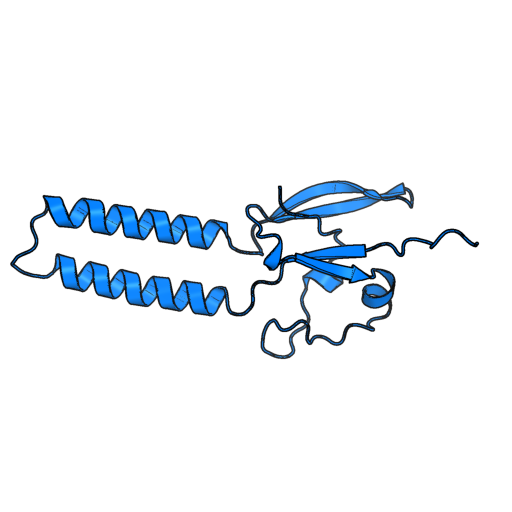2 2.833 1.00 66.81 90 GLY A N 1
ATOM 701 C CA . GLY A 1 90 ? -4.772 6.277 2.658 1.00 66.81 90 GLY A CA 1
ATOM 702 C C . GLY A 1 90 ? -5.640 6.936 1.608 1.00 66.81 90 GLY A C 1
ATOM 703 O O . GLY A 1 90 ? -5.652 8.149 1.420 1.00 66.81 90 GLY A O 1
ATOM 704 N N . PHE A 1 91 ? -6.382 6.091 0.906 1.00 71.62 91 PHE A N 1
ATOM 705 C CA . PHE A 1 91 ? -7.416 6.518 -0.014 1.00 71.62 91 PHE A CA 1
ATOM 706 C C . PHE A 1 91 ? -8.761 6.429 0.684 1.00 71.62 91 PHE A C 1
ATOM 708 O O . PHE A 1 91 ? -9.113 5.378 1.217 1.00 71.62 91 PHE A O 1
ATOM 715 N N . ARG A 1 92 ? -9.560 7.493 0.590 1.00 72.06 92 ARG A N 1
ATOM 716 C CA . ARG A 1 92 ? -10.925 7.517 1.133 1.00 72.06 92 ARG A CA 1
ATOM 717 C C . ARG A 1 92 ? -11.803 6.379 0.592 1.00 72.06 92 ARG A C 1
ATOM 719 O O . ARG A 1 92 ? -12.708 5.924 1.275 1.00 72.06 92 ARG A O 1
ATOM 726 N N . SER A 1 93 ? -11.529 5.892 -0.618 1.00 72.69 93 SER A N 1
ATOM 727 C CA . SER A 1 93 ? -12.214 4.737 -1.218 1.00 72.69 93 SER A CA 1
ATOM 728 C C . SER A 1 93 ? -11.907 3.399 -0.536 1.00 72.69 93 SER A C 1
ATOM 730 O O . SER A 1 93 ? -12.648 2.443 -0.731 1.00 72.69 93 SER A O 1
ATOM 732 N N . CYS A 1 94 ? -10.812 3.320 0.222 1.00 73.38 94 CYS A N 1
ATOM 733 C CA . CYS A 1 94 ? -10.393 2.138 0.974 1.00 73.38 94 CYS A CA 1
ATOM 734 C C . CYS A 1 94 ? -10.775 2.236 2.462 1.00 73.38 94 CYS A C 1
ATOM 736 O O . CYS A 1 94 ? -10.458 1.326 3.229 1.00 73.38 94 CYS A O 1
ATOM 738 N N . GLU A 1 95 ? -11.429 3.328 2.875 1.00 76.00 95 GLU A N 1
ATOM 739 C CA . GLU A 1 95 ? -11.971 3.492 4.222 1.00 76.00 95 GLU A CA 1
ATOM 740 C C . GLU A 1 95 ? -13.262 2.695 4.382 1.00 76.00 95 GLU A C 1
ATOM 742 O O . GLU A 1 95 ? -14.198 2.814 3.590 1.00 76.00 95 GLU A O 1
ATOM 747 N N . VAL A 1 96 ? -13.341 1.935 5.465 1.00 74.56 96 VAL A N 1
ATOM 748 C CA . VAL A 1 96 ? -14.519 1.179 5.863 1.00 74.56 96 VAL A CA 1
ATOM 749 C C . VAL A 1 96 ? -14.874 1.557 7.291 1.00 74.56 96 VAL A C 1
ATOM 751 O O . VAL A 1 96 ? -14.105 1.324 8.219 1.00 74.56 96 VAL A O 1
ATOM 754 N N . GLN A 1 97 ? -16.042 2.164 7.479 1.00 76.12 97 GLN A N 1
ATOM 755 C CA . GLN A 1 97 ? -16.527 2.537 8.805 1.00 76.12 97 GLN A CA 1
ATOM 756 C C . GLN A 1 97 ? -17.276 1.358 9.422 1.00 76.12 97 GLN A C 1
ATOM 758 O O . GLN A 1 97 ? -18.260 0.886 8.854 1.00 76.12 97 GLN A O 1
ATOM 763 N N . LEU A 1 98 ? -16.812 0.897 10.582 1.00 73.75 98 LEU A N 1
ATOM 764 C CA . LEU A 1 98 ? -17.437 -0.182 11.344 1.00 73.75 98 LEU A CA 1
ATOM 765 C C . LEU A 1 98 ? -17.941 0.336 12.687 1.00 73.75 98 LEU A C 1
ATOM 767 O O . LEU A 1 98 ? -17.273 1.127 13.351 1.00 73.75 98 LEU A O 1
ATOM 771 N N . ASP A 1 99 ? -19.123 -0.126 13.088 1.00 75.94 99 ASP A N 1
ATOM 772 C CA . ASP A 1 99 ? -19.699 0.150 14.405 1.00 75.94 99 ASP A CA 1
ATOM 773 C C . ASP A 1 99 ? -18.910 -0.611 15.479 1.00 75.94 99 ASP A C 1
ATOM 775 O O . ASP A 1 99 ? -18.748 -1.831 15.399 1.00 75.94 99 ASP A O 1
ATOM 779 N N . LEU A 1 100 ? -18.420 0.101 16.491 1.00 73.25 100 LEU A N 1
ATOM 780 C CA . LEU A 1 100 ? -17.620 -0.483 17.565 1.00 73.25 100 LEU A CA 1
ATOM 781 C C . LEU A 1 100 ? -18.410 -1.485 18.401 1.00 73.25 100 LEU A C 1
ATOM 783 O O . LEU A 1 100 ? -17.836 -2.454 18.897 1.00 73.25 100 LEU A O 1
ATOM 787 N N . GLU A 1 101 ? -19.722 -1.292 18.526 1.00 72.69 101 GLU A N 1
ATOM 788 C CA . GLU A 1 101 ? -20.582 -2.246 19.218 1.00 72.69 101 GLU A CA 1
ATOM 789 C C . GLU A 1 101 ? -20.705 -3.556 18.429 1.00 72.69 101 GLU A C 1
ATOM 791 O O . GLU A 1 101 ? -20.636 -4.639 19.009 1.00 72.69 101 GLU A O 1
ATOM 796 N N . GLY A 1 102 ? -20.788 -3.468 17.098 1.00 69.69 102 GLY A N 1
ATOM 797 C CA . GLY A 1 102 ? -20.788 -4.634 16.213 1.00 69.69 102 GLY A CA 1
ATOM 798 C C . GLY A 1 102 ? -19.457 -5.389 16.223 1.00 69.69 102 GLY A C 1
ATOM 799 O O . GLY A 1 102 ? -19.461 -6.619 16.210 1.00 69.69 102 GLY A O 1
ATOM 800 N N . VAL A 1 103 ? -18.327 -4.676 16.315 1.00 71.94 103 VAL A N 1
ATOM 801 C CA . VAL A 1 103 ? -16.994 -5.290 16.473 1.00 71.94 103 VAL A CA 1
ATOM 802 C C . VAL A 1 103 ? -16.884 -5.995 17.827 1.00 71.94 103 VAL A C 1
ATOM 804 O O . VAL A 1 103 ? -16.518 -7.166 17.876 1.00 71.94 103 VAL A O 1
ATOM 807 N N . ARG A 1 104 ? -17.267 -5.328 18.926 1.00 72.25 104 ARG A N 1
ATOM 808 C CA . ARG A 1 104 ? -17.215 -5.901 20.284 1.00 72.25 104 ARG A CA 1
ATOM 809 C C . ARG A 1 104 ? -18.090 -7.145 20.431 1.00 72.25 104 ARG A C 1
ATOM 811 O O . ARG A 1 104 ? -17.704 -8.089 21.111 1.00 72.25 104 ARG A O 1
ATOM 818 N N . ASN A 1 105 ? -19.262 -7.136 19.806 1.00 72.31 105 ASN A N 1
ATOM 819 C CA . ASN A 1 105 ? -20.218 -8.236 19.874 1.00 72.31 105 ASN A CA 1
ATOM 820 C C . ASN A 1 105 ? -19.920 -9.351 18.851 1.00 72.31 105 ASN A C 1
ATOM 822 O O . ASN A 1 105 ? -20.701 -10.293 18.754 1.00 72.31 105 ASN A O 1
ATOM 826 N N . GLY A 1 106 ? -18.833 -9.247 18.072 1.00 67.50 106 GLY A N 1
ATOM 827 C CA . GLY A 1 106 ? -18.468 -10.243 17.058 1.00 67.50 106 GLY A CA 1
ATOM 828 C C . GLY A 1 106 ? -19.495 -10.383 15.929 1.00 67.50 106 GLY A C 1
ATOM 829 O O . GLY A 1 106 ? -19.581 -11.434 15.308 1.00 67.50 106 GLY A O 1
ATOM 830 N N . VAL A 1 107 ? -20.305 -9.344 15.685 1.00 66.25 107 VAL A N 1
ATOM 831 C CA . VAL A 1 107 ? -21.392 -9.345 14.684 1.00 66.25 107 VAL A CA 1
ATOM 832 C C . VAL A 1 107 ? -20.834 -9.270 13.264 1.00 66.25 107 VAL A C 1
ATOM 834 O O . VAL A 1 107 ? -21.472 -9.720 12.314 1.00 66.25 107 VAL A O 1
ATOM 837 N N . PHE A 1 108 ? -19.638 -8.702 13.112 1.00 62.53 108 PHE A N 1
ATOM 838 C CA . PHE A 1 108 ? -18.900 -8.771 11.864 1.00 62.53 108 PHE A CA 1
ATOM 839 C C . PHE A 1 108 ? -18.215 -10.129 11.785 1.00 62.53 108 PHE A C 1
ATOM 841 O O . PHE A 1 108 ? -17.136 -10.326 12.343 1.00 62.53 108 PHE A O 1
ATOM 848 N N . ASP A 1 109 ? -18.875 -11.052 11.088 1.00 51.97 109 ASP A N 1
ATOM 849 C CA . ASP A 1 109 ? -18.225 -12.262 10.606 1.00 51.97 109 ASP A CA 1
ATOM 850 C C . ASP A 1 109 ? -17.031 -11.846 9.737 1.00 51.97 109 ASP A C 1
ATOM 852 O O . ASP A 1 109 ? -17.063 -10.792 9.091 1.00 51.97 109 ASP A O 1
ATOM 856 N N . TYR A 1 110 ? -15.960 -12.632 9.777 1.00 51.66 110 TYR A N 1
ATOM 857 C CA . TYR A 1 110 ? -14.596 -12.323 9.322 1.00 51.66 110 TYR A CA 1
ATOM 858 C C . TYR A 1 110 ? -14.431 -12.198 7.794 1.00 51.66 110 TYR A C 1
ATOM 860 O O . TYR A 1 110 ? -13.436 -12.616 7.205 1.00 51.66 110 TYR A O 1
ATOM 868 N N . ASP A 1 111 ? -15.421 -11.600 7.148 1.00 41.28 111 ASP A N 1
ATOM 869 C CA . ASP A 1 111 ? -15.672 -11.599 5.718 1.00 41.28 111 ASP A CA 1
ATOM 870 C C . ASP A 1 111 ? -15.728 -10.169 5.161 1.00 41.28 111 ASP A C 1
ATOM 872 O O . ASP A 1 111 ? -16.354 -9.866 4.142 1.00 41.28 111 ASP A O 1
ATOM 876 N N . LEU A 1 112 ? -14.995 -9.259 5.808 1.00 44.69 112 LEU A N 1
ATOM 877 C CA . LEU A 1 112 ? -14.647 -7.934 5.296 1.00 44.69 112 LEU A CA 1
ATOM 878 C C . LEU A 1 112 ? -13.682 -8.034 4.103 1.00 44.69 112 LEU A C 1
ATOM 880 O O . LEU A 1 112 ? -12.672 -7.352 4.061 1.00 44.69 112 LEU A O 1
ATOM 884 N N . ARG A 1 113 ? -13.980 -8.900 3.122 1.00 39.66 113 ARG A N 1
ATOM 885 C CA . ARG A 1 113 ? -13.398 -8.983 1.767 1.00 39.66 113 ARG A CA 1
ATOM 886 C C . ARG A 1 113 ? -11.877 -8.797 1.667 1.00 39.66 113 ARG A C 1
ATOM 888 O O . ARG A 1 113 ? -11.359 -8.387 0.629 1.00 39.66 113 ARG A O 1
ATOM 895 N N . ILE A 1 114 ? -11.142 -9.167 2.705 1.00 43.72 114 ILE A N 1
ATOM 896 C CA . ILE A 1 114 ? -9.704 -9.393 2.677 1.00 43.72 114 ILE A CA 1
ATOM 897 C C . ILE A 1 114 ? -9.601 -10.909 2.632 1.00 43.72 114 ILE A C 1
ATOM 899 O O . ILE A 1 114 ? -9.957 -11.587 3.586 1.00 43.72 114 ILE A O 1
ATOM 903 N N . GLY A 1 115 ? -9.281 -11.436 1.451 1.00 39.22 115 GLY A N 1
ATOM 904 C CA . GLY A 1 115 ? -9.473 -12.843 1.123 1.00 39.22 115 GLY A CA 1
ATOM 905 C C . GLY A 1 115 ? -9.017 -13.832 2.201 1.00 39.22 115 GLY A C 1
ATOM 906 O O . GLY A 1 115 ? -7.963 -13.662 2.808 1.00 39.22 115 GLY A O 1
ATOM 907 N N . HIS A 1 116 ? -9.790 -14.917 2.297 1.00 39.31 116 HIS A N 1
ATOM 908 C CA . HIS A 1 116 ? -9.489 -16.167 3.003 1.00 39.31 116 HIS A CA 1
ATOM 909 C C . HIS A 1 116 ? -9.717 -16.183 4.515 1.00 39.31 116 HIS A C 1
ATOM 911 O O . HIS A 1 116 ? -8.775 -16.475 5.242 1.00 39.31 116 HIS A O 1
ATOM 917 N N . GLY A 1 117 ? -10.954 -15.955 4.978 1.00 45.16 117 GLY A N 1
ATOM 918 C CA . GLY A 1 117 ? -11.485 -16.523 6.236 1.00 45.16 117 GLY A CA 1
ATOM 919 C C . GLY A 1 117 ? -10.577 -16.437 7.470 1.00 45.16 117 GLY A C 1
ATOM 920 O O . GLY A 1 117 ? -10.578 -17.345 8.300 1.00 45.16 117 GLY A O 1
ATOM 921 N N . ARG A 1 118 ? -9.748 -15.394 7.559 1.00 50.09 118 ARG A N 1
ATOM 922 C CA . ARG A 1 118 ? -8.784 -15.170 8.633 1.00 50.09 118 ARG A CA 1
ATOM 923 C C . ARG A 1 118 ? -9.216 -13.941 9.403 1.00 50.09 118 ARG A C 1
ATOM 925 O O . ARG A 1 118 ? -9.525 -12.911 8.809 1.00 50.09 118 ARG A O 1
ATOM 932 N N . ASN A 1 119 ? -9.180 -14.065 10.722 1.00 57.19 119 ASN A N 1
ATOM 933 C CA . ASN A 1 119 ? -9.469 -12.971 11.629 1.00 57.19 119 ASN A CA 1
ATOM 934 C C . ASN A 1 119 ? -8.509 -11.809 11.358 1.00 57.19 119 ASN A C 1
ATOM 936 O O . ASN A 1 119 ? -7.295 -11.980 11.458 1.00 57.19 119 ASN A O 1
ATOM 940 N N . ASP A 1 120 ? -9.041 -10.639 10.999 1.00 62.12 120 ASP A N 1
ATOM 941 C CA . ASP A 1 120 ? -8.239 -9.421 10.901 1.00 62.12 120 ASP A CA 1
ATOM 942 C C . ASP A 1 120 ? -7.811 -9.019 12.320 1.00 62.12 120 ASP A C 1
ATOM 944 O O . ASP A 1 120 ? -8.641 -8.621 13.141 1.00 62.12 120 ASP A O 1
ATOM 948 N N . GLU A 1 121 ? -6.518 -9.151 12.625 1.00 67.75 121 GLU A N 1
ATOM 949 C CA . GLU A 1 121 ? -5.940 -8.875 13.950 1.00 67.75 121 GLU A CA 1
ATOM 950 C C . GLU A 1 121 ? -6.236 -7.440 14.427 1.00 67.75 121 GLU A C 1
ATOM 952 O O . GLU A 1 121 ? -6.330 -7.179 15.625 1.00 67.75 121 GLU A O 1
ATOM 957 N N . ARG A 1 122 ? -6.490 -6.511 13.495 1.00 68.25 122 ARG A N 1
ATOM 958 C CA . ARG A 1 122 ? -6.842 -5.108 13.771 1.00 68.25 122 ARG A CA 1
ATOM 959 C C . ARG A 1 122 ? -8.224 -4.935 14.401 1.00 68.25 122 ARG A C 1
ATOM 961 O O . ARG A 1 122 ? -8.517 -3.895 14.981 1.00 68.25 122 ARG A O 1
ATOM 968 N N . LEU A 1 123 ? -9.105 -5.924 14.266 1.00 67.56 123 LEU A N 1
ATOM 969 C CA . LEU A 1 123 ? -10.398 -5.936 14.955 1.00 67.56 123 LEU A CA 1
ATOM 970 C C . LEU A 1 123 ? -10.253 -6.386 16.419 1.00 67.56 123 LEU A C 1
ATOM 972 O O . LEU A 1 123 ? -11.163 -6.163 17.212 1.00 67.56 123 LEU A O 1
ATOM 976 N N . GLN A 1 124 ? -9.119 -7.001 16.774 1.00 68.69 124 GLN A N 1
ATOM 977 C CA . GLN A 1 124 ? -8.865 -7.616 18.080 1.00 68.69 124 GLN A CA 1
ATOM 978 C C . GLN A 1 124 ? -7.807 -6.871 18.911 1.00 68.69 124 GLN A C 1
ATOM 980 O O . GLN A 1 124 ? -7.705 -7.104 20.112 1.00 68.69 124 GLN A O 1
ATOM 985 N N . ASP A 1 125 ? -7.047 -5.951 18.308 1.00 70.56 125 ASP A N 1
ATOM 986 C CA . ASP A 1 125 ? -5.962 -5.214 18.975 1.00 70.56 125 ASP A CA 1
ATOM 987 C C . ASP A 1 125 ? -6.435 -4.086 19.913 1.00 70.56 125 ASP A C 1
ATOM 989 O O . ASP A 1 125 ? -5.625 -3.477 20.614 1.00 70.56 125 ASP A O 1
ATOM 993 N N . GLY A 1 126 ? -7.740 -3.798 19.936 1.00 67.56 126 GLY A N 1
ATOM 994 C CA . GLY A 1 126 ? -8.337 -2.759 20.776 1.00 67.56 126 GLY A CA 1
ATOM 995 C C . GLY A 1 126 ? -7.982 -1.324 20.363 1.00 67.56 126 GLY A C 1
ATOM 996 O O . GLY A 1 126 ? -8.299 -0.391 21.103 1.00 67.56 126 GLY A O 1
ATOM 997 N N . ALA A 1 127 ? -7.343 -1.120 19.205 1.00 71.31 127 ALA A N 1
ATOM 998 C CA . ALA A 1 127 ? -6.960 0.200 18.719 1.00 71.31 127 ALA A CA 1
ATOM 999 C C . ALA A 1 127 ? -8.131 0.946 18.046 1.00 71.31 127 ALA A C 1
ATOM 1001 O O . ALA A 1 127 ? -9.050 0.365 17.455 1.00 71.31 127 ALA A O 1
ATOM 1002 N N . ARG A 1 128 ? -8.083 2.282 18.093 1.00 74.94 128 ARG A N 1
ATOM 1003 C CA . ARG A 1 128 ? -8.970 3.151 17.304 1.00 74.94 128 ARG A CA 1
ATOM 1004 C C . ARG A 1 128 ? -8.312 3.440 15.960 1.00 74.94 128 ARG A C 1
ATOM 1006 O O . ARG A 1 128 ? -7.240 4.020 15.914 1.00 74.94 128 ARG A O 1
ATOM 1013 N N . TYR A 1 129 ? -8.933 3.065 14.858 1.00 71.25 129 TYR A N 1
ATOM 101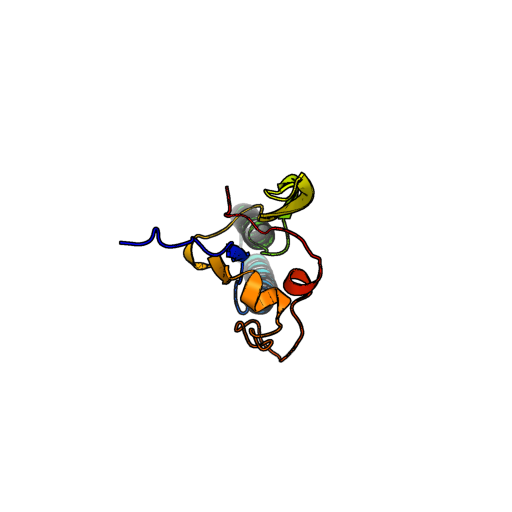4 C CA . TYR A 1 129 ? -8.453 3.388 13.528 1.00 71.25 129 TYR A CA 1
ATOM 1015 C C . TYR A 1 129 ? -9.106 4.674 13.015 1.00 71.25 129 TYR A C 1
ATOM 1017 O O . TYR A 1 129 ? -10.333 4.825 12.996 1.00 71.25 129 TYR A O 1
ATOM 1025 N N . GLY A 1 130 ? -8.254 5.630 12.657 1.00 67.44 130 GLY A N 1
ATOM 1026 C CA . GLY A 1 130 ? -8.642 6.937 12.143 1.00 67.44 130 GLY A CA 1
ATOM 1027 C C . GLY A 1 130 ? -8.627 6.996 10.619 1.00 67.44 130 GLY A C 1
ATOM 1028 O O . GLY A 1 130 ? -8.106 6.110 9.941 1.00 67.44 130 GLY A O 1
ATOM 1029 N N . ARG A 1 131 ? -9.176 8.087 10.079 1.00 65.31 131 ARG A N 1
ATOM 1030 C CA . ARG A 1 131 ? -8.998 8.434 8.664 1.00 65.31 131 ARG A CA 1
ATOM 1031 C C . ARG A 1 131 ? -7.523 8.690 8.363 1.00 65.31 131 ARG A C 1
ATOM 1033 O O . ARG A 1 131 ? -6.769 9.078 9.256 1.00 65.31 131 ARG A O 1
ATOM 1040 N N . ALA A 1 132 ? -7.133 8.487 7.111 1.00 63.78 132 ALA A N 1
ATOM 1041 C CA . ALA A 1 132 ? -5.838 8.949 6.637 1.00 63.78 132 ALA A CA 1
ATOM 1042 C C . ALA A 1 132 ? -5.754 10.471 6.723 1.00 63.78 132 ALA A C 1
ATOM 1044 O O . ALA A 1 132 ? -6.776 11.166 6.705 1.00 63.78 132 ALA A O 1
ATOM 1045 N N . PHE A 1 133 ? -4.516 10.941 6.838 1.00 58.22 133 PHE A N 1
ATOM 1046 C CA . PHE A 1 133 ? -4.169 12.354 6.798 1.00 58.22 133 PHE A CA 1
ATOM 1047 C C . PHE A 1 133 ? -4.407 12.965 5.415 1.00 58.22 133 PHE A C 1
ATOM 1049 O O . PHE A 1 133 ? -4.212 12.250 4.405 1.00 58.22 133 PHE A O 1
#

Foldseek 3Di:
DPPPPPQDKFKAFADACLVVVLVVLVVVLVVVLVVQCPDPPDDPVNSVVSVVVSVVVSVVSVLAPSPQWDWDWDQDPVRDTAIETERSDGDPVRIDIDRLVCLVVVVDQCPPNRDDRDHDCVSVPRHGYDYHD